Protein AF-A0A6B3EB07-F1 (afdb_monomer_lite)

pLDDT: mean 92.79, std 5.12, range [63.12, 97.88]

Foldseek 3Di:
DPPDPVVVVCVVVVDDDDDCPPDDPVRCCDPPVDDPPVVVVVVVVVVLVVLVPDQKDFDDDPVGDTDMDGCPPPDRD

Structure (mmCIF, N/CA/C/O backbone):
data_AF-A0A6B3EB07-F1
#
_entry.id   AF-A0A6B3EB07-F1
#
loop_
_atom_site.group_PDB
_atom_site.id
_atom_site.type_symbol
_atom_site.label_atom_id
_atom_site.label_alt_id
_atom_site.label_comp_id
_atom_site.label_asym_id
_atom_site.label_entity_id
_atom_site.label_seq_id
_atom_site.pdbx_PDB_ins_code
_atom_site.Cartn_x
_atom_site.Cartn_y
_atom_site.Cartn_z
_atom_site.occupancy
_atom_site.B_iso_or_equiv
_atom_site.auth_seq_id
_atom_site.auth_comp_id
_atom_site.auth_asym_id
_atom_site.auth_atom_id
_atom_site.pdbx_PDB_model_num
ATOM 1 N N . VAL A 1 1 ? 2.129 10.620 -11.567 1.00 77.94 1 VAL A N 1
ATOM 2 C CA . VAL A 1 1 ? 2.005 9.497 -12.533 1.00 77.94 1 VAL A CA 1
ATOM 3 C C . VAL A 1 1 ? 1.196 8.366 -11.925 1.00 77.94 1 VAL A C 1
ATOM 5 O O . VAL A 1 1 ? 0.154 8.050 -12.479 1.00 77.94 1 VAL A O 1
ATOM 8 N N . MET A 1 2 ? 1.601 7.814 -10.774 1.00 86.50 2 MET A N 1
ATOM 9 C CA . MET A 1 2 ? 0.749 6.896 -10.007 1.00 86.50 2 MET A CA 1
ATOM 10 C C . MET A 1 2 ? -0.639 7.523 -9.775 1.00 86.50 2 MET A C 1
ATOM 12 O O . MET A 1 2 ? -0.737 8.728 -9.544 1.00 86.50 2 MET A O 1
ATOM 16 N N . HIS A 1 3 ? -1.689 6.710 -9.910 1.00 89.06 3 HIS A N 1
ATOM 17 C CA . HIS A 1 3 ? -3.112 7.086 -9.848 1.00 89.06 3 HIS A CA 1
ATOM 18 C C . HIS A 1 3 ? -3.680 7.922 -11.009 1.00 89.06 3 HIS A C 1
ATOM 20 O O . HIS A 1 3 ? -4.879 8.196 -10.998 1.00 89.06 3 HIS A O 1
ATOM 26 N N . SER A 1 4 ? -2.893 8.281 -12.032 1.00 95.50 4 SER A N 1
ATOM 27 C CA . SER A 1 4 ? -3.451 8.882 -13.253 1.00 95.50 4 SER A CA 1
ATOM 28 C C . SER A 1 4 ? -4.148 7.842 -14.136 1.00 95.50 4 SER A C 1
ATOM 30 O O . SER A 1 4 ? -3.911 6.636 -14.017 1.00 95.50 4 SER A O 1
ATOM 32 N N . ASP A 1 5 ? -4.962 8.301 -15.086 1.00 96.69 5 ASP A N 1
ATOM 33 C CA . ASP A 1 5 ? -5.621 7.404 -16.043 1.00 96.69 5 ASP A CA 1
ATOM 34 C C . ASP A 1 5 ? -4.626 6.669 -16.939 1.00 96.69 5 ASP A C 1
ATOM 36 O O . ASP A 1 5 ? -4.819 5.493 -17.243 1.00 96.69 5 ASP A O 1
ATOM 40 N N . ALA A 1 6 ? -3.521 7.320 -17.309 1.00 95.56 6 ALA A N 1
ATOM 41 C CA . ALA A 1 6 ? -2.450 6.674 -18.061 1.00 95.56 6 ALA A CA 1
ATOM 42 C C . ALA A 1 6 ? -1.838 5.503 -17.274 1.00 95.56 6 ALA A C 1
ATOM 44 O O . ALA A 1 6 ? -1.635 4.425 -17.829 1.00 95.56 6 ALA A O 1
ATOM 45 N N . PHE A 1 7 ? -1.609 5.684 -15.969 1.00 94.94 7 PHE A N 1
ATOM 46 C CA . PHE A 1 7 ? -1.118 4.619 -15.097 1.00 94.94 7 PHE A CA 1
ATOM 47 C C . PHE A 1 7 ? -2.117 3.461 -14.992 1.00 94.94 7 PHE A C 1
ATOM 49 O O . PHE A 1 7 ? -1.738 2.309 -15.187 1.00 94.94 7 PHE A O 1
ATOM 56 N N . ARG A 1 8 ? -3.402 3.757 -14.753 1.00 93.94 8 ARG A N 1
ATOM 57 C CA . ARG A 1 8 ? -4.458 2.732 -14.669 1.00 93.94 8 ARG A CA 1
ATOM 58 C C . ARG A 1 8 ? -4.551 1.907 -15.955 1.00 93.94 8 ARG A C 1
ATOM 60 O O . ARG A 1 8 ? -4.612 0.684 -15.886 1.00 93.94 8 ARG A O 1
ATOM 67 N N . ARG A 1 9 ? -4.487 2.562 -17.121 1.00 96.88 9 ARG A N 1
ATOM 68 C CA . ARG A 1 9 ? -4.469 1.894 -18.435 1.00 96.88 9 ARG A CA 1
ATOM 69 C C . ARG A 1 9 ? -3.238 1.003 -18.611 1.00 96.88 9 ARG A C 1
ATOM 71 O O . ARG A 1 9 ? -3.367 -0.117 -19.088 1.00 96.88 9 ARG A O 1
ATOM 78 N N . ALA A 1 10 ? -2.057 1.466 -18.203 1.00 95.81 10 ALA A N 1
ATOM 79 C CA . ALA A 1 10 ? -0.835 0.666 -18.282 1.00 95.81 10 ALA A CA 1
ATOM 80 C C . ALA A 1 10 ? -0.900 -0.584 -17.387 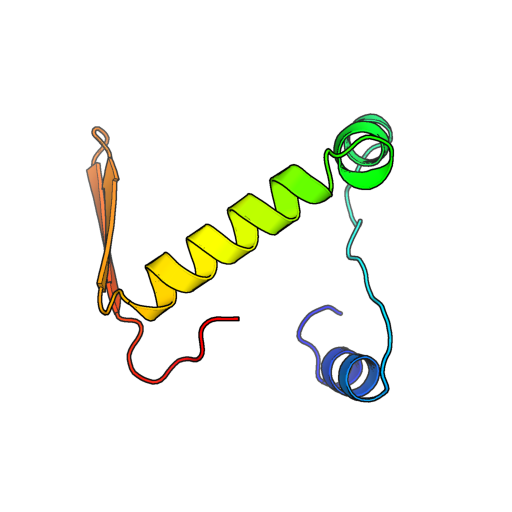1.00 95.81 10 ALA A C 1
ATOM 82 O O . ALA A 1 10 ? -0.557 -1.674 -17.839 1.00 95.81 10 ALA A O 1
ATOM 83 N N . MET A 1 11 ? -1.383 -0.445 -16.147 1.00 95.31 11 MET A N 1
ATOM 84 C CA . MET A 1 11 ? -1.568 -1.576 -15.230 1.00 95.31 11 MET A CA 1
ATOM 85 C C . MET A 1 11 ? -2.580 -2.592 -15.774 1.00 95.31 11 MET A C 1
ATOM 87 O O . MET A 1 11 ? -2.318 -3.791 -15.724 1.00 95.31 11 MET A O 1
ATOM 91 N N . ALA A 1 12 ? -3.695 -2.128 -16.353 1.00 95.56 12 ALA A N 1
ATOM 92 C CA . ALA A 1 12 ? -4.692 -3.000 -16.982 1.00 95.56 12 ALA A CA 1
ATOM 93 C C . ALA A 1 12 ? -4.119 -3.813 -18.160 1.00 95.56 12 ALA A C 1
ATOM 95 O O . ALA A 1 12 ? -4.549 -4.936 -18.397 1.00 95.56 12 ALA A O 1
ATOM 96 N N . ASN A 1 13 ? -3.100 -3.284 -18.845 1.00 97.06 13 ASN A N 1
ATOM 97 C CA . ASN A 1 13 ? -2.361 -3.979 -19.904 1.00 97.06 13 ASN A CA 1
ATOM 98 C C . ASN A 1 13 ? -1.232 -4.892 -19.378 1.00 97.06 13 ASN A C 1
ATOM 100 O O . ASN A 1 13 ? -0.377 -5.322 -20.149 1.00 97.06 13 ASN A O 1
ATOM 104 N N . GLY A 1 14 ? -1.192 -5.179 -18.073 1.00 96.12 14 G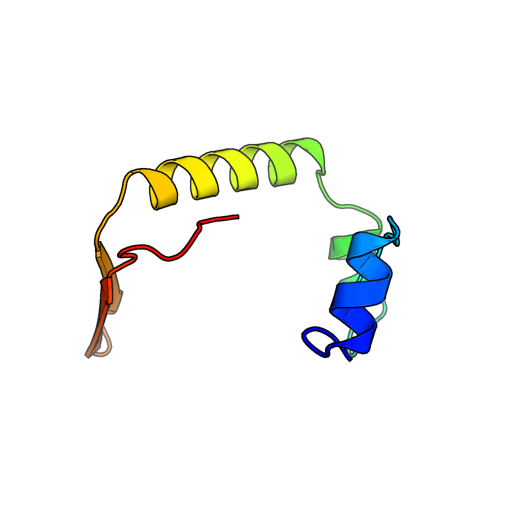LY A N 1
ATOM 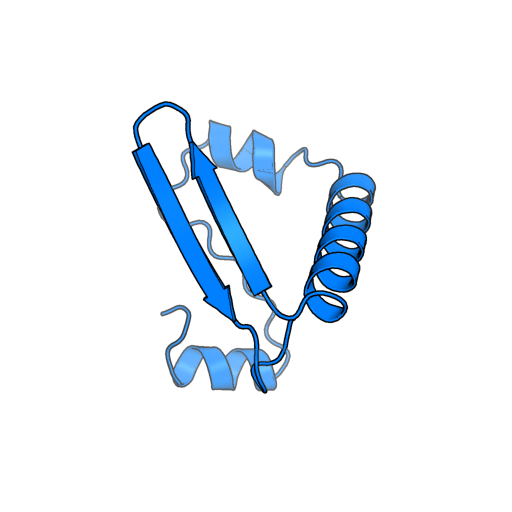105 C CA . GLY A 1 14 ? -0.226 -6.102 -17.472 1.00 96.12 14 GLY A CA 1
ATOM 106 C C . GLY A 1 14 ? 1.144 -5.493 -17.167 1.00 96.12 14 GLY A C 1
ATOM 107 O O . GLY A 1 14 ? 2.091 -6.229 -16.882 1.00 96.12 14 GLY A O 1
ATOM 108 N N . CYS A 1 15 ? 1.277 -4.163 -17.204 1.00 96.12 15 CYS A N 1
ATOM 109 C CA . CYS A 1 15 ? 2.513 -3.502 -16.796 1.00 96.12 15 CYS A CA 1
ATOM 110 C C . CYS A 1 15 ? 2.834 -3.816 -15.326 1.00 96.12 15 CYS A C 1
ATOM 112 O O . CYS A 1 15 ? 1.977 -3.705 -14.449 1.00 96.12 15 CYS A O 1
ATOM 114 N N . ARG A 1 16 ? 4.094 -4.165 -15.049 1.00 93.19 16 ARG A N 1
ATOM 115 C CA . ARG A 1 16 ? 4.627 -4.217 -13.685 1.00 93.19 16 ARG A CA 1
ATOM 116 C C . ARG A 1 16 ? 5.299 -2.889 -13.391 1.00 93.19 16 ARG A C 1
ATOM 118 O O . ARG A 1 16 ? 6.223 -2.490 -14.092 1.00 93.19 16 ARG A O 1
ATOM 125 N N . TYR A 1 17 ? 4.837 -2.222 -12.347 1.00 91.88 17 TYR A N 1
ATOM 126 C CA . TYR A 1 17 ? 5.313 -0.903 -11.971 1.00 91.88 17 TYR A CA 1
ATOM 127 C C . TYR A 1 17 ? 5.804 -0.901 -10.529 1.00 91.88 17 TYR A C 1
ATOM 129 O O . TYR A 1 17 ? 5.186 -1.501 -9.652 1.00 91.88 17 TYR A O 1
ATOM 137 N N . THR A 1 18 ? 6.891 -0.174 -10.288 1.00 90.31 18 THR A N 1
ATOM 138 C CA . THR A 1 18 ? 7.368 0.157 -8.948 1.00 90.31 18 THR A CA 1
ATOM 139 C C . THR A 1 18 ? 7.662 1.650 -8.878 1.00 90.31 18 THR A C 1
ATOM 141 O O . THR A 1 18 ? 8.210 2.226 -9.821 1.00 90.31 18 THR A O 1
ATOM 144 N N . ASN A 1 19 ? 7.263 2.293 -7.782 1.00 90.56 19 ASN A N 1
ATOM 145 C CA . ASN A 1 19 ? 7.535 3.705 -7.557 1.00 90.56 19 ASN A CA 1
ATOM 146 C C . ASN A 1 19 ? 8.684 3.861 -6.570 1.00 90.56 19 ASN A C 1
ATOM 148 O O . ASN A 1 19 ? 8.491 3.686 -5.372 1.00 90.56 19 ASN A O 1
ATOM 152 N N . LEU A 1 20 ? 9.857 4.207 -7.089 1.00 91.56 20 LEU A N 1
ATOM 153 C CA . LEU A 1 20 ? 11.085 4.364 -6.308 1.00 91.56 20 LEU A CA 1
ATOM 154 C C . LEU A 1 20 ? 11.581 5.818 -6.316 1.00 91.56 20 LEU A C 1
ATOM 156 O O . LEU A 1 20 ? 12.755 6.094 -6.075 1.00 91.56 20 LEU A O 1
ATOM 160 N N . THR A 1 21 ? 10.701 6.769 -6.652 1.00 89.19 21 THR A N 1
ATOM 161 C CA . THR A 1 21 ? 11.054 8.191 -6.656 1.00 89.19 21 THR A CA 1
ATOM 162 C C . THR A 1 21 ? 11.427 8.651 -5.251 1.00 89.19 21 THR A C 1
ATOM 164 O O . THR A 1 21 ? 10.750 8.281 -4.295 1.00 89.19 21 THR A O 1
ATOM 167 N N . ALA A 1 22 ? 12.445 9.509 -5.152 1.00 89.06 22 ALA A N 1
ATOM 168 C CA . ALA A 1 22 ? 12.959 10.074 -3.899 1.00 89.06 22 ALA A CA 1
ATOM 169 C C . ALA A 1 22 ? 13.627 9.068 -2.939 1.00 89.06 22 ALA A C 1
ATOM 171 O O . ALA A 1 22 ? 13.783 9.367 -1.758 1.00 89.06 22 ALA A O 1
ATOM 172 N N . MET A 1 23 ? 14.057 7.904 -3.436 1.00 94.75 23 MET A N 1
ATOM 173 C CA . MET A 1 23 ? 14.878 6.973 -2.660 1.00 94.75 23 MET A CA 1
ATOM 174 C C . MET A 1 23 ? 16.364 7.251 -2.868 1.00 94.75 23 MET A C 1
ATOM 176 O O . MET A 1 23 ? 16.820 7.411 -4.001 1.00 94.75 23 MET A O 1
ATOM 180 N N . ASP A 1 24 ? 17.122 7.260 -1.776 1.00 95.50 24 ASP A N 1
ATOM 181 C CA . ASP A 1 24 ? 18.579 7.205 -1.840 1.00 95.50 24 ASP A CA 1
ATOM 182 C C . ASP A 1 24 ? 19.083 5.758 -2.022 1.00 95.50 24 ASP A C 1
ATOM 184 O O . ASP A 1 24 ? 18.321 4.784 -2.018 1.00 95.50 24 ASP A O 1
ATOM 188 N N . VAL A 1 25 ? 20.400 5.611 -2.192 1.00 94.56 25 VAL A N 1
ATOM 189 C CA . VAL A 1 25 ? 21.046 4.305 -2.397 1.00 94.56 25 VAL A CA 1
ATOM 190 C C . VAL A 1 25 ? 20.778 3.350 -1.233 1.00 94.56 25 VAL A C 1
ATOM 192 O O . VAL A 1 25 ? 20.511 2.169 -1.458 1.00 94.56 25 VAL A O 1
ATOM 195 N N . HIS A 1 26 ? 20.830 3.839 0.005 1.00 94.50 26 HIS A N 1
ATOM 196 C CA . HIS A 1 26 ? 20.625 2.998 1.177 1.00 94.50 26 HIS A CA 1
ATOM 197 C C . HIS A 1 26 ? 19.184 2.479 1.227 1.00 94.50 26 HIS A C 1
ATOM 199 O O . HIS A 1 26 ? 18.963 1.282 1.417 1.00 94.50 26 HIS A O 1
ATOM 205 N N . MET A 1 27 ? 18.204 3.352 0.986 1.00 94.31 27 MET A N 1
ATOM 206 C CA . MET A 1 27 ? 16.795 2.983 0.900 1.00 94.31 27 MET A CA 1
ATOM 207 C C . MET A 1 27 ? 16.566 1.919 -0.177 1.00 94.31 27 MET A C 1
ATOM 209 O O . MET A 1 27 ? 15.895 0.926 0.099 1.00 94.31 27 MET A O 1
ATOM 213 N N . LEU A 1 28 ? 17.150 2.074 -1.372 1.00 93.62 28 LEU A N 1
ATOM 214 C CA . LEU A 1 28 ? 17.030 1.088 -2.455 1.00 93.62 28 LEU A CA 1
ATOM 215 C C . LEU A 1 28 ? 17.599 -0.279 -2.054 1.00 93.62 28 LEU A C 1
ATOM 217 O O . LEU A 1 28 ? 16.953 -1.307 -2.262 1.00 93.62 28 LEU A O 1
ATOM 221 N N . VAL A 1 29 ? 18.783 -0.310 -1.438 1.00 92.50 29 VAL A N 1
ATOM 222 C CA . VAL A 1 29 ? 19.397 -1.568 -0.988 1.00 92.50 29 VAL A CA 1
ATOM 223 C C . VAL A 1 29 ? 18.544 -2.239 0.087 1.00 92.50 29 VAL A C 1
ATOM 225 O O . VAL A 1 29 ? 18.282 -3.437 -0.011 1.00 92.50 29 VAL A O 1
ATOM 228 N N . ALA A 1 30 ? 18.088 -1.483 1.085 1.00 91.31 30 ALA A N 1
ATOM 229 C CA . ALA A 1 30 ? 17.345 -2.025 2.218 1.00 91.31 30 ALA A CA 1
ATOM 230 C C . ALA A 1 30 ? 15.949 -2.543 1.833 1.00 91.31 30 ALA A C 1
ATOM 232 O O . ALA A 1 30 ? 15.496 -3.545 2.376 1.00 91.31 30 ALA A O 1
ATOM 233 N N . THR A 1 31 ? 15.268 -1.878 0.898 1.00 88.88 31 THR A N 1
ATOM 234 C CA . THR A 1 31 ? 13.855 -2.166 0.581 1.00 88.88 31 THR A CA 1
ATOM 235 C C . THR A 1 31 ? 13.650 -2.980 -0.695 1.00 88.88 31 THR A C 1
ATOM 237 O O . THR A 1 31 ? 12.653 -3.687 -0.799 1.00 88.88 31 THR A O 1
ATOM 240 N N . VAL A 1 32 ? 14.575 -2.904 -1.658 1.00 88.38 32 VAL A N 1
ATOM 241 C CA . VAL A 1 32 ? 14.478 -3.615 -2.946 1.00 88.38 32 VAL A CA 1
ATOM 242 C C . VAL A 1 32 ? 15.546 -4.696 -3.060 1.00 88.38 32 VAL A C 1
ATOM 244 O O . VAL A 1 32 ? 15.248 -5.808 -3.486 1.00 88.38 32 VAL A O 1
ATOM 247 N N . GLY A 1 33 ? 16.788 -4.390 -2.675 1.00 89.62 33 GLY A N 1
ATOM 248 C CA . GLY A 1 33 ? 17.917 -5.307 -2.852 1.00 89.62 33 GLY A CA 1
ATOM 249 C C . GLY A 1 33 ? 17.975 -6.451 -1.838 1.00 89.62 33 GLY A C 1
ATOM 250 O O . GLY A 1 33 ? 18.512 -7.511 -2.150 1.00 89.62 33 GLY A O 1
ATOM 251 N N . ARG A 1 34 ? 17.467 -6.236 -0.618 1.00 90.19 34 ARG A N 1
ATOM 252 C CA . ARG A 1 34 ? 17.552 -7.201 0.493 1.00 90.19 34 ARG A CA 1
ATOM 253 C C . ARG A 1 34 ? 16.268 -7.382 1.330 1.00 90.19 34 ARG A C 1
ATOM 255 O O . ARG A 1 34 ? 16.398 -7.614 2.532 1.00 90.19 34 ARG A O 1
ATOM 262 N N . PRO A 1 35 ? 15.041 -7.277 0.786 1.00 87.75 35 PRO A N 1
ATOM 263 C CA . PRO A 1 35 ? 13.859 -7.556 1.590 1.00 87.75 35 PRO A CA 1
ATOM 264 C C . PRO A 1 35 ? 13.661 -9.069 1.777 1.00 87.75 35 PRO A C 1
ATOM 266 O O . PRO A 1 35 ? 13.936 -9.872 0.884 1.00 87.75 35 PRO A O 1
ATOM 269 N N . ASP A 1 36 ? 13.107 -9.451 2.926 1.00 92.38 36 ASP A N 1
ATOM 270 C CA . ASP A 1 36 ? 12.467 -10.756 3.104 1.00 92.38 36 ASP A CA 1
ATOM 271 C C . ASP A 1 36 ? 11.113 -10.743 2.377 1.00 92.38 36 ASP A C 1
ATOM 273 O O . ASP A 1 36 ? 10.085 -10.352 2.936 1.00 92.38 36 ASP A O 1
ATOM 277 N N . PHE A 1 37 ? 11.118 -11.106 1.093 1.00 90.00 37 PHE A N 1
ATOM 278 C CA . PHE A 1 37 ? 9.911 -11.072 0.267 1.00 90.00 37 PHE A CA 1
ATOM 279 C C . PHE A 1 37 ? 8.813 -12.000 0.790 1.00 90.00 37 PHE A C 1
ATOM 281 O O . PHE A 1 37 ? 7.645 -11.610 0.791 1.00 90.00 37 PHE A O 1
ATOM 288 N N . ASP A 1 38 ? 9.163 -13.193 1.267 1.00 94.50 38 ASP A N 1
ATOM 289 C CA . ASP A 1 38 ? 8.181 -14.160 1.758 1.00 94.50 38 ASP A CA 1
ATOM 290 C C . ASP A 1 38 ? 7.515 -13.661 3.042 1.00 94.50 38 ASP A C 1
ATOM 292 O O . ASP A 1 38 ? 6.283 -13.691 3.162 1.00 94.50 38 ASP A O 1
ATOM 296 N N . GLY A 1 39 ? 8.309 -13.132 3.977 1.00 95.81 39 GLY A N 1
ATOM 297 C CA . GLY A 1 39 ? 7.809 -12.507 5.197 1.00 95.81 39 GLY A CA 1
ATOM 298 C C . GLY A 1 39 ? 6.906 -11.310 4.907 1.00 95.81 39 GLY A C 1
ATOM 299 O O . GLY A 1 39 ? 5.797 -11.228 5.444 1.00 95.81 39 GLY A O 1
ATOM 300 N N . VAL A 1 40 ? 7.329 -10.419 4.004 1.00 93.31 40 VAL A N 1
ATOM 301 C CA . VAL A 1 40 ? 6.545 -9.237 3.608 1.00 93.31 40 VAL A CA 1
ATOM 302 C C . VAL A 1 40 ? 5.231 -9.638 2.935 1.00 93.31 40 VAL A C 1
ATOM 304 O O . VAL A 1 40 ? 4.180 -9.102 3.287 1.00 93.31 40 VAL A O 1
ATOM 307 N N . ILE A 1 41 ? 5.245 -10.613 2.022 1.00 94.12 41 ILE A N 1
ATOM 308 C CA . ILE A 1 41 ? 4.026 -11.105 1.362 1.00 94.12 41 ILE A CA 1
ATOM 309 C C . ILE A 1 41 ? 3.081 -11.748 2.384 1.00 94.12 41 ILE A C 1
ATOM 311 O O . ILE A 1 41 ? 1.869 -11.521 2.335 1.00 94.12 41 ILE A O 1
ATOM 315 N N . LYS A 1 42 ? 3.612 -12.544 3.320 1.00 97.25 42 LYS A N 1
ATOM 316 C CA . LYS A 1 42 ? 2.817 -13.188 4.372 1.00 97.25 42 LYS A CA 1
ATOM 317 C C . LYS A 1 42 ? 2.145 -12.156 5.275 1.00 97.25 42 LYS A C 1
ATOM 319 O O . LYS A 1 42 ? 0.945 -12.271 5.527 1.00 97.25 42 LYS A O 1
ATOM 324 N N . LEU A 1 43 ? 2.899 -11.156 5.732 1.00 96.31 43 LEU A N 1
ATOM 325 C CA . LEU A 1 43 ? 2.370 -10.062 6.543 1.00 96.31 43 LEU A CA 1
ATOM 326 C C . LEU A 1 43 ? 1.309 -9.273 5.771 1.00 96.31 43 LEU A C 1
ATOM 328 O O . LEU A 1 43 ? 0.217 -9.064 6.293 1.00 96.31 43 LEU A O 1
ATOM 332 N N . GLY A 1 44 ? 1.592 -8.906 4.518 1.00 95.06 44 GLY A N 1
ATOM 333 C CA . GLY A 1 44 ? 0.653 -8.188 3.658 1.00 95.06 44 GLY A CA 1
ATOM 334 C C . GLY A 1 44 ? -0.686 -8.916 3.545 1.00 95.06 44 GLY A C 1
ATOM 335 O O . GLY A 1 44 ? -1.723 -8.347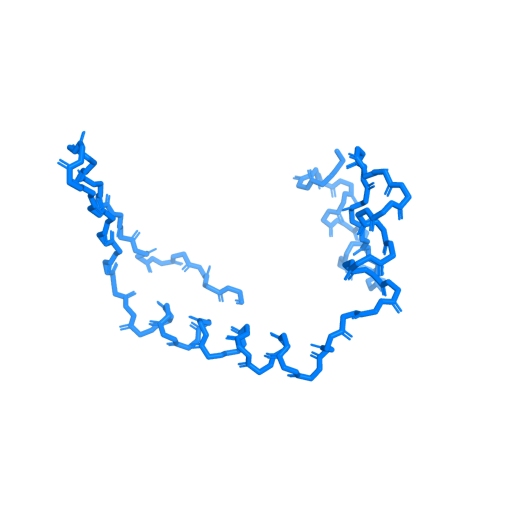 3.868 1.00 95.06 44 GLY A O 1
ATOM 336 N N . LYS A 1 45 ? -0.670 -10.212 3.210 1.00 96.00 45 LYS A N 1
ATOM 337 C CA . LYS A 1 45 ? -1.894 -11.031 3.126 1.00 96.00 45 LYS A CA 1
ATOM 338 C C . LYS A 1 45 ? -2.653 -11.117 4.453 1.00 96.00 45 LYS A C 1
ATOM 340 O O . LYS A 1 45 ? -3.878 -11.184 4.444 1.00 96.00 45 LYS A O 1
ATOM 345 N N . ALA A 1 46 ? -1.952 -11.152 5.586 1.00 96.56 46 ALA A N 1
ATOM 346 C CA . ALA A 1 46 ? -2.595 -11.171 6.897 1.00 96.56 46 ALA A CA 1
ATOM 347 C C . ALA A 1 46 ? -3.294 -9.837 7.212 1.00 96.56 46 ALA A C 1
ATOM 349 O O . ALA A 1 46 ? -4.419 -9.847 7.704 1.00 96.56 46 ALA A O 1
ATOM 350 N N . LEU A 1 47 ? -2.661 -8.706 6.881 1.00 95.56 47 LEU A N 1
ATOM 351 C CA . LEU A 1 47 ? -3.243 -7.374 7.057 1.00 95.56 47 LEU A CA 1
ATOM 352 C C . LEU A 1 47 ? -4.470 -7.163 6.164 1.00 95.56 47 LEU A C 1
ATOM 354 O O . LEU A 1 47 ? -5.476 -6.655 6.647 1.00 95.56 47 LEU A O 1
ATOM 358 N N . VAL A 1 48 ? -4.414 -7.598 4.901 1.00 94.75 48 VAL A N 1
ATOM 359 C CA . VAL A 1 48 ? -5.561 -7.539 3.976 1.00 94.75 48 VAL A CA 1
ATOM 360 C C . VAL A 1 48 ? -6.759 -8.279 4.560 1.00 94.75 48 VAL A C 1
ATOM 362 O O . VAL A 1 48 ? -7.814 -7.679 4.731 1.00 94.75 48 VAL A O 1
ATOM 365 N N . ARG A 1 49 ? -6.571 -9.532 4.992 1.00 94.69 49 ARG A N 1
ATOM 366 C CA . ARG A 1 49 ? -7.641 -10.334 5.611 1.00 94.69 49 ARG A CA 1
ATOM 367 C C . ARG A 1 49 ? -8.223 -9.684 6.861 1.00 94.69 49 ARG A C 1
ATOM 369 O O . ARG A 1 49 ? -9.429 -9.731 7.070 1.00 94.69 49 ARG A O 1
ATOM 376 N N . LEU A 1 50 ? -7.369 -9.100 7.702 1.00 94.38 50 LEU A N 1
ATOM 377 C CA . LEU A 1 50 ? -7.813 -8.388 8.898 1.00 94.38 50 LEU A CA 1
ATOM 378 C C . LEU A 1 50 ? -8.695 -7.187 8.529 1.00 94.38 50 LEU A C 1
ATOM 380 O O . LEU A 1 50 ? -9.721 -6.964 9.163 1.00 94.38 50 LEU A O 1
ATOM 384 N N . LEU A 1 51 ? -8.303 -6.428 7.504 1.00 93.06 51 LEU A N 1
ATOM 385 C CA . LEU A 1 51 ? -9.036 -5.249 7.046 1.00 93.06 51 LEU A CA 1
ATOM 386 C C . LEU A 1 51 ? -10.338 -5.607 6.320 1.00 93.06 51 LEU A C 1
ATOM 388 O O . LEU A 1 51 ? -11.327 -4.914 6.523 1.00 93.06 51 LEU A O 1
ATOM 392 N N . GLU A 1 52 ? -10.368 -6.686 5.534 1.00 92.25 52 GLU A N 1
ATOM 393 C CA . GLU A 1 52 ? -11.591 -7.208 4.898 1.00 92.25 52 GLU A CA 1
ATOM 394 C C . GLU A 1 52 ? -12.660 -7.603 5.928 1.00 92.25 52 GLU A C 1
ATOM 396 O O . GLU A 1 52 ? -13.854 -7.507 5.661 1.00 92.25 52 GLU A O 1
ATOM 401 N N . GLN A 1 53 ? -12.235 -8.051 7.110 1.00 91.88 53 GLN A N 1
ATOM 402 C CA . GLN A 1 53 ? -13.125 -8.459 8.200 1.00 91.88 53 GLN A CA 1
ATOM 403 C C . GLN A 1 53 ? -13.567 -7.290 9.091 1.00 91.88 53 GLN A C 1
ATOM 405 O O . GLN A 1 53 ? -14.471 -7.454 9.911 1.00 91.88 53 GLN A O 1
ATOM 410 N N . ALA A 1 54 ? -12.929 -6.124 8.966 1.00 91.94 54 ALA A N 1
ATOM 411 C CA . ALA A 1 54 ? -13.200 -4.957 9.791 1.00 91.94 54 ALA A CA 1
ATOM 412 C C . ALA A 1 54 ? -14.085 -3.945 9.047 1.00 91.94 54 ALA A C 1
ATOM 414 O O . ALA A 1 54 ? -13.781 -3.543 7.927 1.00 91.94 54 ALA A O 1
ATOM 415 N N . ASP A 1 55 ? -15.148 -3.466 9.697 1.00 91.31 55 ASP A N 1
ATOM 416 C CA . ASP A 1 55 ? -15.963 -2.358 9.169 1.00 91.31 55 ASP A CA 1
ATOM 417 C C . ASP A 1 55 ? -15.421 -0.981 9.591 1.00 91.31 55 ASP A C 1
ATOM 419 O O . ASP A 1 55 ? -15.513 -0.018 8.835 1.00 91.31 55 ASP A O 1
ATOM 423 N N . GLU A 1 56 ? -14.810 -0.876 10.776 1.00 94.56 56 GLU A N 1
ATOM 424 C CA . GLU A 1 56 ? -14.268 0.373 11.322 1.00 94.56 56 GLU A CA 1
ATOM 425 C C . GLU A 1 56 ? -12.780 0.233 11.665 1.00 94.56 56 GLU A C 1
ATOM 427 O O . GLU A 1 56 ? -12.353 -0.733 12.298 1.00 94.56 56 GLU A O 1
ATOM 432 N N . VAL A 1 57 ? -11.997 1.248 11.299 1.00 94.62 57 VAL A N 1
ATOM 433 C CA . VAL A 1 57 ? -10.622 1.451 11.755 1.00 94.62 57 VAL A CA 1
ATOM 434 C C . VAL A 1 57 ? -10.604 2.660 12.682 1.00 94.62 57 VAL A C 1
ATOM 436 O O . VAL A 1 57 ? -10.995 3.760 12.288 1.00 94.62 57 VAL A O 1
ATOM 439 N N . ARG A 1 58 ? -10.111 2.466 13.907 1.00 96.56 58 ARG A N 1
ATOM 440 C CA . ARG A 1 58 ? -9.883 3.536 14.881 1.00 96.56 58 ARG A CA 1
ATOM 441 C C . ARG A 1 58 ? -8.395 3.657 15.180 1.00 96.56 58 ARG A C 1
ATOM 443 O O . ARG A 1 58 ? -7.758 2.687 15.577 1.00 96.56 58 ARG A O 1
ATOM 450 N N . ILE A 1 59 ? -7.855 4.858 15.013 1.00 96.56 59 ILE A N 1
ATOM 451 C CA . ILE A 1 59 ? -6.454 5.179 15.281 1.00 96.56 59 ILE A CA 1
ATOM 452 C C . ILE A 1 59 ? -6.414 6.101 16.491 1.00 96.56 59 ILE A C 1
ATOM 454 O O . ILE A 1 59 ? -6.971 7.197 16.447 1.00 96.56 59 ILE A O 1
ATOM 458 N N . THR A 1 60 ? -5.741 5.659 17.555 1.00 97.88 60 THR A N 1
ATOM 459 C CA . THR A 1 60 ? -5.575 6.438 18.786 1.00 97.88 60 THR A CA 1
ATOM 460 C C . THR A 1 60 ? -4.114 6.618 19.168 1.00 97.88 60 THR A C 1
ATOM 462 O O . THR A 1 60 ? -3.304 5.721 18.933 1.00 97.88 60 THR A O 1
ATOM 465 N N . SER A 1 61 ? -3.779 7.720 19.836 1.00 97.62 61 SER A N 1
ATOM 466 C CA . SER A 1 61 ? -2.453 7.925 20.427 1.00 97.62 61 SER A CA 1
ATOM 467 C C . SER A 1 61 ? -2.525 8.674 21.758 1.00 97.62 61 SER A C 1
ATOM 469 O O . SER A 1 61 ? -3.438 9.462 21.998 1.00 97.62 61 SER A O 1
ATOM 471 N N . ALA A 1 62 ? -1.523 8.472 22.618 1.00 97.81 62 ALA A N 1
ATOM 472 C CA . ALA A 1 62 ? -1.440 9.150 23.917 1.00 97.81 62 ALA A CA 1
ATOM 473 C C . ALA A 1 62 ? -1.347 10.683 23.799 1.00 97.81 62 ALA A C 1
ATOM 475 O O . ALA A 1 62 ? -1.782 11.398 24.694 1.00 97.81 62 ALA A O 1
ATOM 476 N N . ASN A 1 63 ? -0.815 11.194 22.685 1.00 96.94 63 ASN A N 1
ATOM 477 C CA . ASN A 1 63 ? -0.739 12.628 22.395 1.00 96.94 63 ASN A CA 1
ATOM 478 C C . ASN A 1 63 ? -2.001 13.190 21.707 1.00 96.94 63 ASN A C 1
ATOM 480 O O . ASN A 1 63 ? -1.954 14.303 21.192 1.00 96.94 63 ASN A O 1
ATOM 484 N N . GLY A 1 64 ? -3.117 12.449 21.708 1.00 96.94 64 GLY A N 1
ATOM 485 C CA . GLY A 1 64 ? -4.443 12.990 21.394 1.00 96.94 64 GLY A CA 1
ATOM 486 C C . GLY A 1 64 ? -5.009 12.671 20.010 1.00 96.94 64 GLY A C 1
ATOM 487 O O . GLY A 1 64 ? -6.039 13.236 19.652 1.00 96.94 64 GLY A O 1
ATOM 488 N N . THR A 1 65 ? -4.403 11.773 19.226 1.00 97.75 65 THR A N 1
ATOM 489 C CA . THR A 1 65 ? -5.072 11.271 18.011 1.00 97.75 65 THR A CA 1
ATOM 490 C C . THR A 1 65 ? -6.257 10.404 18.430 1.00 97.75 65 THR A C 1
ATOM 492 O O . THR A 1 65 ? -6.085 9.507 19.253 1.00 97.75 65 THR A O 1
ATOM 495 N N . ASP A 1 66 ? -7.437 10.650 17.861 1.00 97.75 66 ASP A N 1
ATOM 496 C CA . ASP A 1 66 ? -8.596 9.744 17.883 1.00 97.75 66 ASP A CA 1
ATOM 497 C C . ASP A 1 66 ? -9.363 9.923 16.568 1.00 97.75 66 ASP A C 1
ATOM 499 O O . ASP A 1 66 ? -10.215 10.800 16.430 1.00 97.75 66 ASP A O 1
ATOM 503 N N . ILE A 1 67 ? -8.985 9.140 15.559 1.00 97.75 67 ILE A N 1
ATOM 504 C CA . ILE A 1 67 ? -9.560 9.207 14.212 1.00 97.75 67 ILE A CA 1
ATOM 505 C C . ILE A 1 67 ? -10.272 7.892 13.930 1.00 97.75 67 ILE A C 1
ATOM 507 O O . ILE A 1 67 ? -9.737 6.818 14.210 1.00 97.75 67 ILE A O 1
ATOM 511 N N . ARG A 1 68 ? -11.469 7.976 13.347 1.00 97.06 68 ARG A N 1
ATOM 512 C CA . ARG A 1 68 ? -12.272 6.819 12.942 1.00 97.06 68 ARG A CA 1
ATOM 513 C C . ARG A 1 68 ? -12.586 6.888 11.457 1.00 97.06 68 ARG A C 1
ATOM 515 O O . ARG A 1 68 ? -12.899 7.959 10.942 1.00 97.06 68 ARG A O 1
ATOM 522 N N . GLY A 1 69 ? -12.530 5.744 10.789 1.00 94.50 69 GLY A N 1
ATOM 523 C CA . GLY A 1 69 ? -12.947 5.584 9.400 1.00 94.50 69 GLY A CA 1
ATOM 524 C C . GLY A 1 69 ? -13.680 4.265 9.214 1.00 94.50 69 GLY A C 1
ATOM 525 O O . GLY A 1 69 ? -13.341 3.283 9.869 1.00 94.50 69 GLY A O 1
ATOM 526 N N . ARG A 1 70 ? -14.679 4.246 8.328 1.00 94.00 70 ARG A N 1
ATOM 527 C CA . ARG A 1 70 ? -15.401 3.026 7.950 1.00 94.00 70 ARG A CA 1
ATOM 528 C C . ARG A 1 70 ? -15.067 2.612 6.528 1.00 94.00 70 ARG A C 1
ATOM 530 O O . ARG A 1 70 ? -14.914 3.476 5.665 1.00 94.00 70 ARG A O 1
ATOM 537 N N . ASN A 1 71 ? -14.957 1.307 6.305 1.00 88.56 71 ASN A N 1
ATOM 538 C CA . ASN A 1 71 ? -14.621 0.749 4.998 1.00 88.56 71 ASN A CA 1
ATOM 539 C C . ASN A 1 71 ? -15.808 0.830 4.025 1.00 88.56 71 ASN A C 1
ATOM 541 O O . ASN A 1 71 ? -15.610 1.218 2.870 1.00 88.56 71 ASN A O 1
ATOM 545 N N . GLY A 1 72 ? -17.031 0.546 4.493 1.00 87.56 72 GLY A N 1
ATOM 546 C CA . GLY A 1 72 ? -18.229 0.533 3.647 1.00 87.56 72 GLY A CA 1
ATOM 547 C C . GLY A 1 72 ? -18.048 -0.374 2.425 1.00 87.56 72 GLY A C 1
ATOM 548 O O . GLY A 1 72 ? -17.473 -1.453 2.532 1.00 87.56 72 GLY A O 1
ATOM 549 N N . ASP A 1 73 ? -18.464 0.099 1.250 1.00 86.81 73 ASP A N 1
ATOM 550 C CA . ASP A 1 73 ? -18.367 -0.663 -0.006 1.00 86.81 73 ASP A CA 1
ATOM 551 C C . ASP A 1 73 ? -16.999 -0.534 -0.704 1.00 86.81 73 ASP A C 1
ATOM 553 O O . ASP A 1 73 ? -16.830 -0.953 -1.854 1.00 86.81 73 ASP A O 1
ATOM 557 N N . ARG A 1 74 ? -16.004 0.098 -0.061 1.00 86.19 74 ARG A N 1
ATOM 558 C CA . ARG A 1 74 ? -14.692 0.292 -0.684 1.00 86.19 74 ARG A CA 1
ATOM 559 C 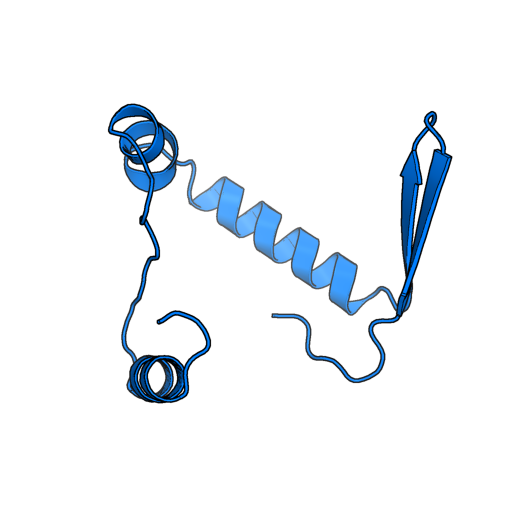C . ARG A 1 74 ? -13.927 -1.038 -0.712 1.00 86.19 74 ARG A C 1
ATOM 561 O O . ARG A 1 74 ? -13.703 -1.614 0.351 1.00 86.19 74 ARG A O 1
ATOM 568 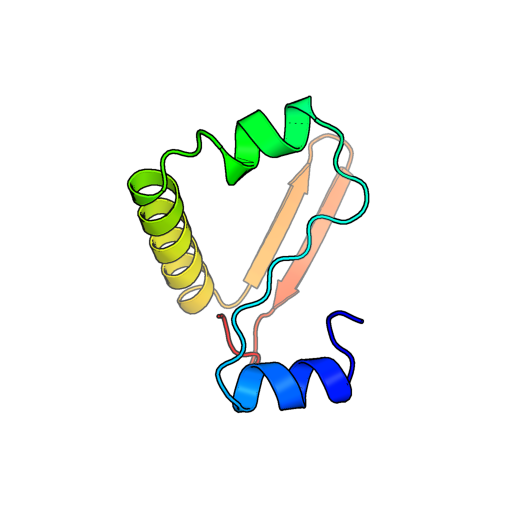N N . PRO A 1 75 ? -13.426 -1.483 -1.878 1.00 83.69 75 PRO A N 1
ATOM 569 C CA . PRO A 1 75 ? -12.620 -2.695 -1.945 1.00 83.69 75 PRO A CA 1
ATOM 570 C C . PRO A 1 75 ? -11.315 -2.543 -1.149 1.00 83.69 75 PRO A C 1
ATOM 572 O O . PRO A 1 75 ? -10.655 -1.497 -1.195 1.00 83.69 75 PRO A O 1
ATOM 575 N N . ILE A 1 76 ? -10.949 -3.606 -0.434 1.00 85.25 76 ILE A N 1
ATOM 576 C CA . ILE A 1 76 ? -9.637 -3.787 0.190 1.00 85.25 76 ILE A CA 1
ATOM 577 C C . ILE A 1 76 ? -8.792 -4.612 -0.794 1.00 85.25 76 ILE A C 1
ATOM 579 O O . ILE A 1 76 ? -9.263 -5.627 -1.300 1.00 85.25 76 ILE A O 1
ATOM 583 N N . ASN A 1 77 ? -7.600 -4.111 -1.137 1.00 63.12 77 ASN A N 1
ATOM 584 C CA . ASN A 1 77 ? -6.690 -4.723 -2.121 1.00 63.12 77 ASN A CA 1
ATOM 585 C C . ASN A 1 77 ? -5.897 -5.885 -1.533 1.00 63.12 77 ASN A C 1
ATOM 587 O O . ASN A 1 77 ? -5.447 -5.716 -0.380 1.00 63.12 77 ASN A O 1
#

Secondary structure (DSSP, 8-state):
-TTSHHHHHHHHTT------TT--HHHHIIIIIS--HHHHHHHHHHHHHHHHT-SEEEEE-TTS-EEEEE-TTPPP-

Sequence (77 aa):
VMHSDAFRRAMANGCRYTNLTAMDVHMLVATVGRPDFDGVIKLGKALVRLLEQADEVRITSANGTDIRGRNGDRPIN

Radius of gyration: 16.83 Å; chains: 1; bounding box: 39×27×44 Å